Protein AF-A0A914T665-F1 (afdb_monomer_lite)

Radius of gyration: 19.07 Å; chains: 1; bounding box: 34×34×57 Å

Secondary structure (DSSP, 8-state):
-HHHHHHHHHHHHHHHHHHHHHHHHHHHHHSTTTTT-HHHHHHHHHHHHHHHHHHHHHHHHHHHHHHHHTTTTHHHHTTS--

Foldseek 3Di:
DVVLVVVVVVVVVVLVVLLVVLVVLLVVLVDPVNVPDVVSVVSNVVSVVSNVVSVVVCCVSVVVVCCVVVPPPVVVVVVVVD

Structure (mmCIF, N/CA/C/O backbone):
data_AF-A0A914T665-F1
#
_entry.id   AF-A0A914T665-F1
#
loop_
_atom_site.group_PDB
_atom_site.id
_atom_site.type_symbol
_atom_site.label_atom_id
_atom_site.label_alt_id
_atom_site.label_comp_id
_atom_site.label_asym_id
_atom_site.label_entity_id
_atom_site.label_seq_id
_atom_site.pdbx_PDB_ins_code
_atom_site.Cartn_x
_atom_site.Cartn_y
_atom_site.Cartn_z
_atom_site.occupancy
_atom_site.B_iso_or_equiv
_atom_site.auth_seq_id
_atom_site.auth_comp_id
_atom_site.auth_asym_id
_atom_site.auth_atom_id
_atom_site.pdbx_PDB_model_num
ATOM 1 N N . MET A 1 1 ? 14.068 7.271 -20.274 1.00 56.81 1 MET A N 1
ATOM 2 C CA . MET A 1 1 ? 13.889 5.908 -19.708 1.00 56.81 1 MET A CA 1
ATOM 3 C C . MET A 1 1 ? 14.171 5.897 -18.209 1.00 56.81 1 MET A C 1
ATOM 5 O O . MET A 1 1 ? 13.350 5.375 -17.467 1.00 56.81 1 MET A O 1
ATOM 9 N N . GLU A 1 2 ? 15.255 6.535 -17.755 1.00 65.94 2 GLU A N 1
ATOM 10 C CA . GLU A 1 2 ? 15.630 6.596 -16.331 1.00 65.94 2 GLU A CA 1
ATOM 11 C C . GLU A 1 2 ? 14.564 7.218 -15.418 1.00 65.94 2 GLU A C 1
ATOM 13 O O . GLU A 1 2 ? 14.266 6.652 -14.374 1.00 65.94 2 GLU A O 1
ATOM 18 N N . GLU A 1 3 ? 13.896 8.300 -15.825 1.00 73.19 3 GLU A N 1
ATOM 19 C CA . GLU A 1 3 ? 12.886 8.972 -14.986 1.00 73.19 3 GLU A CA 1
ATOM 20 C C . GLU A 1 3 ? 11.713 8.051 -14.607 1.00 73.19 3 GLU A C 1
ATOM 22 O O . GLU A 1 3 ? 11.274 8.015 -13.461 1.00 73.19 3 GLU A O 1
ATOM 27 N N . LYS A 1 4 ? 11.236 7.232 -15.555 1.00 68.94 4 LYS A N 1
ATOM 28 C CA . LYS A 1 4 ? 10.154 6.254 -15.335 1.00 68.94 4 LYS A CA 1
ATOM 29 C C . LYS A 1 4 ? 10.595 5.128 -14.395 1.00 68.94 4 LYS A C 1
ATOM 31 O O . LYS A 1 4 ? 9.787 4.604 -13.622 1.00 68.94 4 LYS A O 1
ATOM 36 N N . LEU A 1 5 ? 11.873 4.754 -14.461 1.00 70.31 5 LEU A N 1
ATOM 37 C CA . LEU A 1 5 ? 12.464 3.711 -13.630 1.00 70.31 5 LEU A CA 1
ATOM 38 C C . LEU A 1 5 ? 12.646 4.215 -12.192 1.00 70.31 5 LEU A C 1
ATOM 40 O O . LEU A 1 5 ? 12.162 3.562 -11.265 1.00 70.31 5 LEU A O 1
ATOM 44 N N . VAL A 1 6 ? 13.199 5.419 -12.028 1.00 76.94 6 VAL A N 1
ATOM 45 C CA . VAL A 1 6 ? 13.348 6.117 -10.741 1.00 76.94 6 VAL A CA 1
ATOM 46 C C . VAL A 1 6 ? 11.992 6.319 -10.065 1.00 76.94 6 VAL A C 1
ATOM 48 O O . VAL A 1 6 ? 11.831 5.942 -8.905 1.00 76.94 6 VAL A O 1
ATOM 51 N N . LEU A 1 7 ? 10.984 6.809 -10.797 1.00 78.56 7 LEU A N 1
ATOM 52 C CA . LEU A 1 7 ? 9.644 7.048 -10.251 1.00 78.56 7 LEU A CA 1
ATOM 53 C C . LEU A 1 7 ? 9.033 5.789 -9.647 1.00 78.56 7 LEU A C 1
ATOM 55 O O . LEU A 1 7 ? 8.582 5.806 -8.503 1.00 78.56 7 LEU A O 1
ATOM 59 N N . GLY A 1 8 ? 9.042 4.672 -10.374 1.00 77.38 8 GLY A N 1
ATOM 60 C CA . GLY A 1 8 ? 8.473 3.468 -9.789 1.00 77.38 8 GLY A CA 1
ATOM 61 C C . GLY A 1 8 ? 9.398 2.797 -8.762 1.00 77.38 8 GLY A C 1
ATOM 62 O O . GLY A 1 8 ? 8.888 2.127 -7.872 1.00 77.38 8 GLY A O 1
ATOM 63 N N . LEU A 1 9 ? 10.730 2.983 -8.829 1.00 79.00 9 LEU A N 1
ATOM 64 C CA . LEU A 1 9 ? 11.656 2.481 -7.800 1.00 79.00 9 LEU A CA 1
ATOM 65 C C . LEU A 1 9 ? 11.395 3.172 -6.459 1.00 79.00 9 LEU A C 1
ATOM 67 O O . LEU A 1 9 ? 11.456 2.515 -5.430 1.00 79.00 9 LEU A O 1
ATOM 71 N N . ILE A 1 10 ? 11.039 4.458 -6.486 1.00 83.00 10 ILE A N 1
ATOM 72 C CA . ILE A 1 10 ? 10.605 5.227 -5.314 1.00 83.00 10 ILE A CA 1
ATOM 73 C C . ILE A 1 10 ? 9.167 4.866 -4.914 1.00 83.00 10 ILE A C 1
ATOM 75 O O . ILE A 1 10 ? 8.857 4.797 -3.727 1.00 83.00 10 ILE A O 1
ATOM 79 N N . SER A 1 11 ? 8.283 4.578 -5.875 1.00 82.62 11 SER A N 1
ATOM 80 C CA . SER A 1 11 ? 6.899 4.187 -5.564 1.00 82.62 11 SER A CA 1
ATOM 81 C C . SER A 1 11 ? 6.805 2.852 -4.812 1.00 82.62 11 SER A C 1
ATOM 83 O O . SER A 1 11 ? 5.953 2.702 -3.944 1.00 82.62 11 SER A O 1
ATOM 85 N N . LEU A 1 12 ? 7.700 1.897 -5.094 1.00 82.69 12 LEU A N 1
ATOM 86 C CA . LEU A 1 12 ? 7.709 0.567 -4.477 1.00 82.69 12 LEU A CA 1
ATOM 87 C C . LEU A 1 12 ? 7.857 0.594 -2.942 1.00 82.69 12 LEU A C 1
ATOM 89 O O . LEU A 1 12 ? 7.001 0.015 -2.269 1.00 82.69 12 LEU A O 1
ATOM 93 N N . PRO A 1 13 ? 8.872 1.259 -2.349 1.00 84.56 13 PRO A N 1
ATOM 94 C CA . PRO A 1 13 ? 9.002 1.344 -0.901 1.00 84.56 13 PRO A CA 1
ATOM 95 C C . PRO A 1 13 ? 7.833 2.107 -0.271 1.00 84.56 13 PRO A C 1
ATOM 97 O O . PRO A 1 13 ? 7.343 1.683 0.772 1.00 84.56 13 PRO A O 1
ATOM 100 N N . ILE A 1 14 ? 7.317 3.154 -0.925 1.00 87.50 14 ILE A N 1
ATOM 101 C CA . ILE A 1 14 ? 6.148 3.911 -0.445 1.00 87.50 14 ILE A CA 1
ATOM 102 C C . ILE A 1 14 ? 4.907 3.010 -0.368 1.00 87.50 14 ILE A C 1
ATOM 104 O O . ILE A 1 14 ? 4.231 2.975 0.660 1.00 87.50 14 ILE A O 1
ATOM 108 N N . ILE A 1 15 ? 4.638 2.232 -1.421 1.00 87.56 15 ILE A N 1
ATOM 109 C CA . ILE A 1 15 ? 3.517 1.284 -1.462 1.00 87.56 15 ILE A CA 1
ATOM 110 C C . ILE A 1 15 ? 3.699 0.189 -0.405 1.00 87.56 15 ILE A C 1
ATOM 112 O O . ILE A 1 15 ? 2.750 -0.135 0.306 1.00 87.56 15 ILE A O 1
ATOM 116 N N . SER A 1 16 ? 4.917 -0.341 -0.243 1.00 85.69 16 SER A N 1
ATOM 117 C CA . SER A 1 16 ? 5.207 -1.360 0.777 1.00 85.69 16 SER A CA 1
ATOM 118 C C . SER A 1 16 ? 5.009 -0.840 2.205 1.00 85.69 16 SER A C 1
ATOM 120 O O . SER A 1 16 ? 4.421 -1.529 3.038 1.00 85.69 16 SER A O 1
ATOM 122 N N . PHE A 1 17 ? 5.418 0.403 2.476 1.00 89.31 17 PHE A N 1
ATOM 123 C CA . PHE A 1 17 ? 5.218 1.048 3.767 1.00 89.31 17 PHE A CA 1
ATOM 124 C C . PHE A 1 17 ? 3.729 1.267 4.046 1.00 89.31 17 PHE A C 1
ATOM 126 O O . PHE A 1 17 ? 3.254 0.934 5.131 1.00 89.31 17 PHE A O 1
ATOM 133 N N . GLY A 1 18 ? 2.974 1.748 3.053 1.00 87.38 18 GLY A N 1
ATOM 134 C CA . GLY A 1 18 ? 1.526 1.915 3.165 1.00 87.38 18 GLY A CA 1
ATOM 135 C C . GLY A 1 18 ? 0.780 0.591 3.375 1.00 87.38 18 GLY A C 1
ATOM 136 O O . GLY A 1 18 ? -0.168 0.543 4.158 1.00 87.38 18 GLY A O 1
ATOM 137 N N . LEU A 1 19 ? 1.222 -0.501 2.738 1.00 88.31 19 LEU A N 1
ATOM 138 C CA . LEU A 1 19 ? 0.669 -1.840 2.970 1.00 88.31 19 LEU A CA 1
ATOM 139 C C . LEU A 1 19 ? 0.933 -2.303 4.406 1.00 88.31 19 LEU A C 1
ATOM 141 O O . LEU A 1 19 ? -0.006 -2.697 5.093 1.00 88.31 19 LEU A O 1
ATOM 145 N N . CYS A 1 20 ? 2.174 -2.199 4.890 1.00 87.38 20 CYS A N 1
ATOM 146 C CA . CYS A 1 20 ? 2.517 -2.551 6.269 1.00 87.38 20 CYS A CA 1
ATOM 147 C C . CYS A 1 20 ? 1.725 -1.727 7.292 1.00 87.38 20 CYS A C 1
ATOM 149 O O . CYS A 1 20 ? 1.176 -2.295 8.235 1.00 87.38 20 CYS A O 1
ATOM 151 N N . ALA A 1 21 ? 1.624 -0.409 7.094 1.00 87.81 21 ALA A N 1
ATOM 152 C CA . ALA A 1 21 ? 0.887 0.481 7.985 1.00 87.81 21 ALA A CA 1
ATOM 153 C C . ALA A 1 21 ? -0.608 0.132 8.037 1.00 87.81 21 ALA A C 1
ATOM 155 O O . ALA A 1 21 ? -1.170 0.001 9.121 1.00 87.81 21 ALA A O 1
ATOM 156 N N . ASN A 1 22 ? -1.248 -0.094 6.886 1.00 86.38 22 ASN A N 1
ATOM 157 C CA . ASN A 1 22 ? -2.672 -0.425 6.849 1.00 86.38 22 ASN A CA 1
ATOM 158 C C . ASN A 1 22 ? -2.975 -1.847 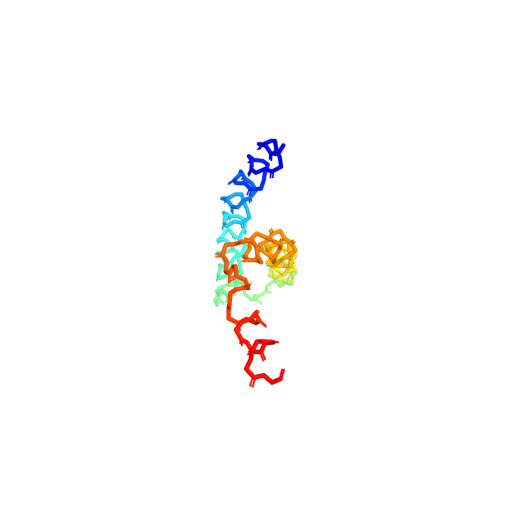7.350 1.00 86.38 22 ASN A C 1
ATOM 160 O O . ASN A 1 22 ? -3.980 -2.047 8.029 1.00 86.38 22 ASN A O 1
ATOM 164 N N . ILE A 1 23 ? -2.096 -2.827 7.107 1.00 85.19 23 ILE A N 1
ATOM 165 C CA . ILE A 1 23 ? -2.215 -4.170 7.707 1.00 85.19 23 ILE A CA 1
ATOM 166 C C . ILE A 1 23 ? -2.096 -4.084 9.233 1.00 85.19 23 ILE A C 1
ATOM 168 O O . ILE A 1 23 ? -2.876 -4.716 9.949 1.00 85.19 23 ILE A O 1
ATOM 172 N N . LEU A 1 24 ? -1.159 -3.276 9.740 1.00 85.38 24 LEU A N 1
ATOM 173 C CA . LEU A 1 24 ? -1.002 -3.041 11.173 1.00 85.38 24 LEU A CA 1
ATOM 174 C C . LEU A 1 24 ? -2.262 -2.394 11.767 1.00 85.38 24 LEU A C 1
ATOM 176 O O . LEU A 1 24 ? -2.746 -2.859 12.797 1.00 85.38 24 LEU A O 1
ATOM 180 N 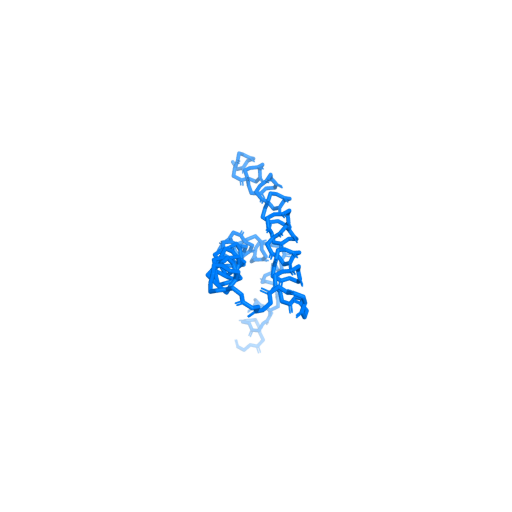N . SER A 1 25 ? -2.846 -1.404 11.087 1.00 84.88 25 SER A N 1
ATOM 181 C CA . SER A 1 25 ? -4.119 -0.784 11.480 1.00 84.88 25 SER A CA 1
ATOM 182 C C . SER A 1 25 ? -5.264 -1.799 11.549 1.00 84.88 25 SER A C 1
ATOM 184 O O . SER A 1 25 ? -5.975 -1.847 12.551 1.00 84.88 25 SER A O 1
ATOM 186 N N . ILE A 1 26 ? -5.411 -2.681 10.552 1.00 80.25 26 ILE A N 1
ATOM 187 C CA . ILE A 1 26 ? -6.421 -3.758 10.578 1.00 80.25 26 ILE A CA 1
ATOM 188 C C . ILE A 1 26 ? -6.188 -4.698 11.768 1.00 80.25 26 ILE A C 1
ATOM 190 O O . ILE A 1 26 ? -7.145 -5.082 12.445 1.00 80.25 26 ILE A O 1
ATOM 194 N N . CYS A 1 27 ? -4.929 -5.053 12.041 1.00 81.25 27 CYS A N 1
ATOM 195 C CA . CYS A 1 27 ? -4.552 -5.938 13.143 1.00 81.25 27 CYS A CA 1
ATOM 196 C C . CYS A 1 27 ? -4.883 -5.315 14.512 1.00 81.25 27 CYS A C 1
ATOM 198 O O . CYS A 1 27 ? -5.481 -5.971 15.368 1.00 81.25 27 CYS A O 1
ATOM 200 N N . ILE A 1 28 ? -4.581 -4.023 14.684 1.00 79.19 28 ILE A N 1
ATOM 201 C CA . ILE A 1 28 ? -4.878 -3.255 15.900 1.00 79.19 28 ILE A CA 1
ATOM 202 C C . ILE A 1 28 ? -6.394 -3.096 16.085 1.00 79.19 28 ILE A C 1
ATOM 204 O O . ILE A 1 28 ? -6.911 -3.380 17.166 1.00 79.19 28 ILE A O 1
ATOM 208 N N . PHE A 1 29 ? -7.134 -2.709 15.041 1.00 67.88 29 PHE A N 1
ATOM 209 C CA . PHE A 1 29 ? -8.584 -2.499 15.139 1.00 67.88 29 PHE A CA 1
ATOM 210 C C . PHE A 1 29 ? -9.384 -3.803 15.284 1.00 67.88 29 PHE A C 1
ATOM 212 O O . PHE A 1 29 ? -10.459 -3.796 15.888 1.00 67.88 29 PHE A O 1
ATOM 219 N N . THR A 1 30 ? -8.850 -4.930 14.799 1.00 66.62 30 THR A N 1
ATOM 220 C CA . THR A 1 30 ? -9.436 -6.274 14.967 1.00 66.62 30 THR A CA 1
ATOM 221 C C . THR A 1 30 ? -9.262 -6.832 16.387 1.00 66.62 30 THR A C 1
ATOM 223 O O . THR A 1 30 ? -9.954 -7.786 16.763 1.00 66.62 30 THR A O 1
ATOM 226 N N . HIS A 1 31 ? -8.387 -6.246 17.212 1.00 69.62 31 HIS A N 1
ATOM 227 C CA . HIS A 1 31 ? -8.120 -6.725 18.567 1.00 69.62 31 HIS A CA 1
ATOM 228 C C . HIS A 1 31 ? -9.385 -6.715 19.455 1.00 69.62 31 HIS A C 1
ATOM 230 O O . HIS A 1 31 ? -10.170 -5.763 19.459 1.00 69.62 31 HIS A O 1
ATOM 236 N N . ARG A 1 32 ? -9.579 -7.783 20.252 1.00 56.00 32 ARG A N 1
ATOM 237 C CA . ARG A 1 32 ? -10.800 -8.077 21.049 1.00 56.00 32 ARG A CA 1
ATOM 238 C C . ARG A 1 32 ? -11.290 -6.929 21.945 1.00 56.00 32 ARG A C 1
ATOM 240 O O . ARG A 1 32 ? -12.476 -6.882 22.245 1.00 56.00 32 ARG A O 1
ATOM 247 N N . VAL A 1 33 ? -10.404 -6.023 22.354 1.00 55.97 33 VAL A N 1
ATOM 248 C CA . VAL A 1 33 ? -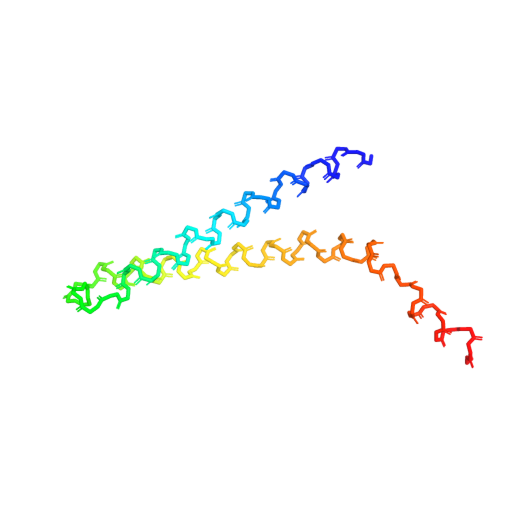10.699 -4.879 23.242 1.00 55.97 33 VAL A CA 1
ATOM 249 C C . VAL A 1 33 ? -11.459 -3.753 22.521 1.00 55.97 33 VAL A C 1
ATOM 251 O O . VAL A 1 33 ? -12.120 -2.940 23.156 1.00 55.97 33 VAL A O 1
ATOM 254 N N . MET A 1 34 ? -11.413 -3.718 21.188 1.00 53.84 34 MET A N 1
ATOM 255 C CA . MET A 1 34 ? -11.783 -2.548 20.387 1.00 53.84 34 MET A CA 1
ATOM 256 C C . MET A 1 34 ? -13.018 -2.776 19.483 1.00 53.84 34 MET A C 1
ATOM 258 O O . MET A 1 34 ? -13.542 -1.843 18.878 1.00 53.84 34 MET A O 1
ATOM 262 N N . ARG A 1 35 ? -13.557 -4.007 19.462 1.00 53.12 35 ARG A N 1
ATOM 263 C CA . ARG A 1 35 ? -14.779 -4.404 18.726 1.00 53.12 35 ARG A CA 1
ATOM 264 C C . ARG A 1 35 ? -16.085 -3.789 19.248 1.00 53.12 35 ARG A C 1
ATOM 266 O O . ARG A 1 35 ? -17.116 -3.962 18.607 1.00 53.12 35 ARG A O 1
ATOM 273 N N . GLY A 1 36 ? -16.058 -3.119 20.401 1.00 61.19 36 GLY A N 1
ATOM 274 C CA . GLY A 1 36 ? -17.253 -2.564 21.043 1.00 61.19 36 GLY A CA 1
ATOM 275 C C . GLY A 1 36 ? -17.775 -1.263 20.426 1.00 61.19 36 GLY A C 1
ATOM 276 O O . GLY A 1 36 ? -18.912 -0.896 20.699 1.00 61.19 36 GLY A O 1
ATOM 277 N N . SER A 1 37 ? -16.980 -0.569 19.599 1.00 66.69 37 SER A N 1
ATOM 278 C CA . SER A 1 37 ? -17.357 0.729 19.023 1.00 66.69 37 SER A CA 1
ATOM 279 C C . SER A 1 37 ? -17.493 0.664 17.492 1.00 66.69 37 SER A C 1
ATOM 281 O O . SER A 1 37 ? -16.569 0.187 16.825 1.00 66.69 37 SER A O 1
ATOM 283 N N . PRO A 1 38 ? -18.596 1.169 16.899 1.00 72.81 38 PRO A N 1
ATOM 284 C CA . PRO A 1 38 ? -18.816 1.165 15.445 1.00 72.81 38 PRO A CA 1
ATOM 285 C C . PRO A 1 38 ? -17.762 1.978 14.676 1.00 72.81 38 PRO A C 1
ATOM 287 O O . PRO A 1 38 ? -17.454 1.674 13.527 1.00 72.81 38 PRO A O 1
ATOM 290 N N . ILE A 1 39 ? -17.147 2.965 15.332 1.00 77.38 39 ILE A N 1
ATOM 291 C CA . ILE A 1 39 ? -16.053 3.778 14.780 1.00 77.38 39 ILE A CA 1
ATOM 292 C C . ILE A 1 39 ? -14.835 2.907 14.454 1.00 77.38 39 ILE A C 1
ATOM 294 O O . ILE A 1 39 ? -14.178 3.098 13.438 1.00 77.38 39 ILE A O 1
ATOM 298 N N . ASN A 1 40 ? -14.562 1.902 15.281 1.00 77.06 40 ASN A N 1
ATOM 299 C CA . ASN A 1 40 ? -13.415 1.027 15.096 1.00 77.06 40 ASN A CA 1
ATOM 300 C C . ASN A 1 40 ? -13.605 0.049 13.933 1.00 77.06 40 ASN A C 1
ATOM 302 O O . ASN A 1 40 ? -12.657 -0.279 13.226 1.00 77.06 40 ASN A O 1
ATOM 306 N N . TRP A 1 41 ? -14.850 -0.371 13.701 1.00 75.31 41 TRP A N 1
ATOM 307 C CA . TRP A 1 41 ? -15.232 -1.127 12.510 1.00 75.31 41 TRP A CA 1
ATOM 308 C C . TRP A 1 41 ? -15.110 -0.290 11.242 1.00 75.31 41 TRP A C 1
ATOM 310 O O . TRP A 1 41 ? -14.592 -0.780 10.242 1.00 75.31 41 TRP A O 1
ATOM 320 N N . TYR A 1 42 ? -15.531 0.976 11.295 1.00 84.31 42 TYR A N 1
ATOM 321 C CA . TYR A 1 42 ? -15.343 1.902 10.183 1.00 84.31 42 TYR A CA 1
ATOM 322 C C . TYR A 1 42 ? -13.856 2.076 9.847 1.00 84.31 42 TYR A C 1
ATOM 324 O O . TYR A 1 42 ? -13.469 1.925 8.692 1.00 84.31 42 TYR A O 1
ATOM 332 N N . LEU A 1 43 ? -13.007 2.299 10.855 1.00 82.62 43 LEU A N 1
ATOM 333 C CA . LEU A 1 43 ? -11.558 2.426 10.672 1.00 82.62 43 LEU A CA 1
ATOM 334 C C . LEU A 1 43 ? -10.906 1.133 10.152 1.00 82.62 43 LEU A C 1
ATOM 336 O O . LEU A 1 43 ? -9.999 1.197 9.326 1.00 82.62 43 LEU A O 1
ATOM 340 N N . ALA A 1 44 ? -11.393 -0.040 10.566 1.00 82.69 44 ALA A N 1
ATOM 341 C CA . ALA A 1 44 ? -10.922 -1.319 10.036 1.00 82.69 44 ALA A CA 1
ATOM 342 C C . ALA A 1 44 ? -11.276 -1.503 8.549 1.00 82.69 44 ALA A C 1
ATOM 344 O O . ALA A 1 44 ? -10.430 -1.934 7.766 1.00 82.69 44 ALA A O 1
ATOM 345 N N . VAL A 1 45 ? -12.506 -1.156 8.147 1.00 84.62 45 VAL A N 1
ATOM 346 C CA . VAL A 1 45 ? -12.940 -1.193 6.737 1.00 84.62 45 VAL A CA 1
ATOM 347 C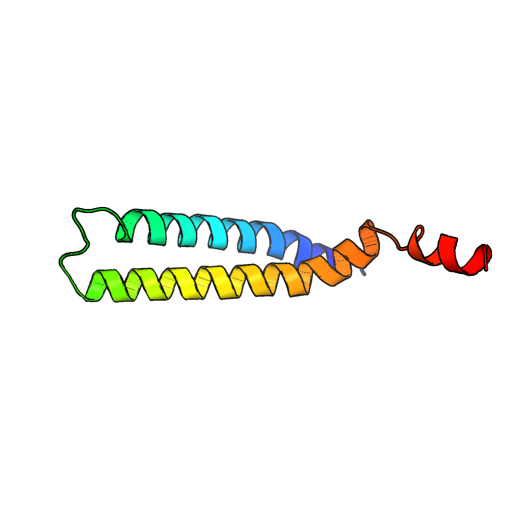 C . VAL A 1 45 ? -12.180 -0.162 5.902 1.00 84.62 45 VAL A C 1
ATOM 349 O O . VAL A 1 45 ? -11.795 -0.463 4.771 1.00 84.62 45 VAL A O 1
ATOM 352 N N . LEU A 1 46 ? -11.917 1.020 6.463 1.00 88.06 46 LEU A N 1
ATOM 353 C CA . LEU A 1 46 ? -11.117 2.061 5.826 1.00 88.06 46 LEU A CA 1
ATOM 354 C C . LEU A 1 46 ? -9.695 1.556 5.543 1.00 88.06 46 LEU A C 1
ATOM 356 O O . LEU A 1 46 ? -9.312 1.484 4.381 1.00 88.06 46 LEU A O 1
ATOM 360 N N . SER A 1 47 ? -8.979 1.056 6.559 1.00 87.81 47 SER A N 1
ATOM 361 C CA . SER A 1 47 ? -7.641 0.483 6.346 1.00 87.81 47 SER A CA 1
ATOM 362 C C . SER A 1 47 ? -7.645 -0.730 5.414 1.00 87.81 47 SER A C 1
ATOM 364 O O . SER A 1 47 ? -6.685 -0.926 4.675 1.00 87.81 47 SER A O 1
ATOM 366 N N . CYS A 1 48 ? -8.710 -1.537 5.397 1.00 87.12 48 CYS A N 1
ATOM 367 C CA . CYS A 1 48 ? -8.868 -2.617 4.417 1.00 87.12 48 CYS A CA 1
ATOM 368 C C . CYS A 1 48 ? -9.027 -2.082 2.984 1.00 87.12 48 CYS A C 1
ATOM 370 O O . CYS A 1 48 ? -8.501 -2.650 2.032 1.00 87.12 48 CYS A O 1
ATOM 372 N N . SER A 1 49 ? -9.713 -0.955 2.816 1.00 92.69 49 SER A N 1
ATOM 373 C CA . SER A 1 49 ? -9.846 -0.303 1.512 1.00 92.69 49 SER A CA 1
ATOM 374 C C . SER A 1 49 ? -8.502 0.260 1.044 1.00 92.69 49 SER A C 1
ATOM 376 O O . SER A 1 49 ? -8.119 0.059 -0.108 1.00 92.69 49 SER A O 1
ATOM 378 N N . ASP A 1 50 ? -7.738 0.879 1.948 1.00 89.62 50 ASP A N 1
ATOM 379 C CA . ASP A 1 50 ? -6.402 1.396 1.647 1.00 89.62 50 ASP A CA 1
ATOM 380 C C . ASP A 1 50 ? -5.407 0.280 1.279 1.00 89.62 50 ASP A C 1
ATOM 382 O O . ASP A 1 50 ? -4.616 0.448 0.345 1.00 89.62 50 ASP A O 1
ATOM 386 N N . THR A 1 51 ? -5.458 -0.891 1.939 1.00 89.00 51 THR A N 1
ATOM 387 C CA . THR A 1 51 ? -4.628 -2.039 1.525 1.00 89.00 51 THR A CA 1
ATOM 388 C C . THR A 1 51 ? -4.997 -2.532 0.132 1.00 89.00 51 THR A C 1
ATOM 390 O O . THR A 1 51 ? -4.092 -2.791 -0.658 1.00 89.00 51 THR A O 1
ATOM 393 N N . ILE A 1 52 ? -6.289 -2.633 -0.204 1.00 89.62 52 ILE A N 1
ATOM 394 C CA . ILE A 1 52 ? -6.746 -3.059 -1.538 1.00 89.62 52 ILE A CA 1
ATOM 395 C C . ILE A 1 52 ? -6.274 -2.073 -2.611 1.00 89.62 52 ILE A C 1
ATOM 397 O O . ILE A 1 52 ? -5.763 -2.496 -3.651 1.00 89.62 52 ILE A O 1
ATOM 401 N N . ILE A 1 53 ? -6.387 -0.767 -2.355 1.00 91.88 53 ILE A N 1
ATOM 402 C CA . ILE A 1 53 ? -5.930 0.274 -3.285 1.00 91.88 53 ILE A CA 1
ATOM 403 C C . ILE A 1 53 ? -4.418 0.163 -3.500 1.00 91.88 53 ILE A C 1
ATOM 405 O O . ILE A 1 53 ? -3.972 0.083 -4.645 1.00 91.88 53 ILE A O 1
ATOM 409 N N . LEU A 1 54 ? -3.625 0.080 -2.430 1.00 88.25 54 LEU A N 1
ATOM 410 C CA . LEU A 1 54 ? -2.167 -0.040 -2.534 1.00 88.25 54 LEU A CA 1
ATOM 411 C C . LEU A 1 54 ? -1.726 -1.356 -3.182 1.00 88.25 54 LEU A C 1
ATOM 413 O O . LEU A 1 54 ? -0.782 -1.367 -3.970 1.00 88.25 54 LEU A O 1
ATOM 417 N N . PHE A 1 55 ? -2.437 -2.451 -2.916 1.00 86.94 55 PHE A N 1
ATOM 418 C CA . PHE A 1 55 ? -2.211 -3.741 -3.561 1.00 86.94 55 PHE A CA 1
ATOM 419 C C . PHE A 1 55 ? -2.517 -3.674 -5.062 1.00 86.94 55 PHE A C 1
ATOM 421 O O . PHE A 1 55 ? -1.732 -4.148 -5.881 1.00 86.94 55 PHE A O 1
ATOM 428 N N . SER A 1 56 ? -3.608 -3.015 -5.453 1.00 87.38 56 SER A N 1
ATOM 429 C CA . SER A 1 56 ? -3.943 -2.814 -6.867 1.00 87.38 56 SER A CA 1
ATOM 430 C C . SER A 1 56 ? -2.925 -1.915 -7.584 1.00 87.38 56 SER A C 1
ATOM 432 O O . SER A 1 56 ? -2.483 -2.240 -8.686 1.00 87.38 56 SER A O 1
ATOM 434 N N . ALA A 1 57 ? -2.470 -0.838 -6.933 1.00 87.94 57 ALA A N 1
ATOM 435 C CA . ALA A 1 57 ? -1.435 0.052 -7.452 1.00 87.94 57 ALA A CA 1
ATOM 436 C C . ALA A 1 57 ? -0.089 -0.671 -7.599 1.00 87.94 57 ALA A C 1
ATOM 438 O O . ALA A 1 57 ? 0.616 -0.462 -8.588 1.00 87.94 57 ALA A O 1
ATOM 439 N N . PHE A 1 58 ? 0.234 -1.571 -6.661 1.00 84.44 58 PHE A N 1
ATOM 440 C CA . PHE A 1 58 ? 1.389 -2.452 -6.776 1.00 84.44 58 PHE A CA 1
ATOM 441 C C . PHE A 1 58 ? 1.304 -3.293 -8.045 1.00 84.44 58 PHE A C 1
ATOM 443 O O . PHE A 1 58 ? 2.252 -3.285 -8.814 1.00 84.44 58 PHE A O 1
ATOM 450 N N . PHE A 1 59 ? 0.175 -3.951 -8.328 1.00 82.44 59 PHE A N 1
ATOM 451 C CA . PHE A 1 59 ? 0.021 -4.721 -9.566 1.00 82.44 59 PHE A CA 1
ATOM 452 C C . PHE A 1 59 ? 0.129 -3.847 -10.815 1.00 82.44 59 PHE A C 1
ATOM 454 O O . PHE A 1 59 ? 0.872 -4.199 -11.720 1.00 82.44 59 PHE A O 1
ATOM 461 N N . VAL A 1 60 ? -0.542 -2.697 -10.872 1.00 85.56 60 VAL A N 1
ATOM 462 C CA . VAL A 1 60 ? -0.497 -1.809 -12.050 1.00 85.56 60 VAL A CA 1
ATOM 463 C C . VAL A 1 60 ? 0.925 -1.325 -12.358 1.00 85.56 60 VAL A C 1
ATOM 465 O O . VAL A 1 60 ? 1.298 -1.216 -13.524 1.00 85.56 60 VAL A O 1
ATOM 468 N N . LEU A 1 61 ? 1.734 -1.059 -11.329 1.00 79.81 61 LEU A N 1
ATOM 469 C CA . LEU A 1 61 ? 3.111 -0.580 -11.484 1.00 79.81 61 LEU A CA 1
ATOM 470 C C . LEU A 1 61 ? 4.131 -1.720 -11.619 1.00 79.81 61 LEU A C 1
ATOM 472 O O . LEU A 1 61 ? 5.126 -1.578 -12.332 1.00 79.81 61 LEU A O 1
ATOM 476 N N . ALA A 1 62 ? 3.895 -2.849 -10.952 1.00 73.44 62 ALA A N 1
ATOM 477 C CA . ALA A 1 62 ? 4.768 -4.013 -10.975 1.00 73.44 62 ALA A CA 1
ATOM 478 C C . ALA A 1 62 ? 4.528 -4.892 -12.202 1.00 73.44 62 ALA A C 1
ATOM 480 O O . ALA A 1 62 ? 5.500 -5.413 -12.710 1.00 73.44 62 ALA A O 1
ATOM 481 N N . LEU A 1 63 ? 3.307 -5.035 -12.727 1.00 76.12 63 LEU A N 1
ATOM 482 C CA . LEU A 1 63 ? 3.009 -5.809 -13.945 1.00 76.12 63 LEU A CA 1
ATOM 483 C C . LEU A 1 63 ? 3.865 -5.411 -15.158 1.00 76.12 63 LEU A C 1
ATOM 485 O O . LEU A 1 63 ? 4.466 -6.307 -15.746 1.00 76.12 63 LEU A O 1
ATOM 489 N N . PRO A 1 64 ? 3.981 -4.124 -15.547 1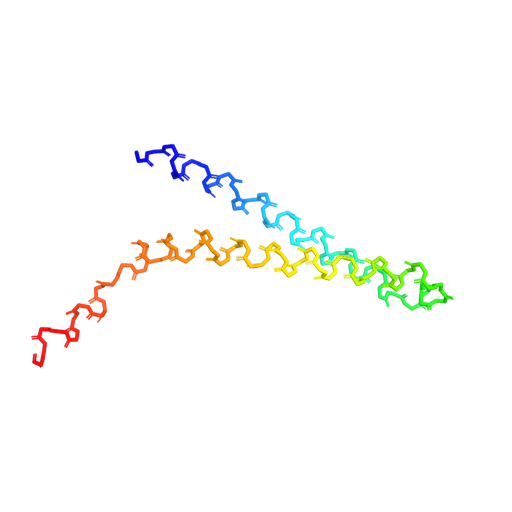.00 71.31 64 PRO A N 1
ATOM 490 C CA . PRO A 1 64 ? 4.834 -3.743 -16.671 1.00 71.31 64 PRO A CA 1
ATOM 491 C C . PRO A 1 64 ? 6.316 -4.026 -16.387 1.00 71.31 64 PRO A C 1
ATOM 493 O O . PRO A 1 64 ? 7.025 -4.505 -17.264 1.00 71.31 64 PRO A O 1
ATOM 496 N N . ARG A 1 65 ? 6.772 -3.818 -15.145 1.00 69.25 65 ARG A N 1
ATOM 497 C CA . ARG A 1 65 ? 8.172 -4.040 -14.743 1.00 69.25 65 ARG A CA 1
ATOM 498 C C . ARG A 1 65 ? 8.536 -5.504 -14.579 1.00 69.25 65 ARG A C 1
ATOM 500 O O . ARG A 1 65 ? 9.640 -5.896 -14.923 1.00 69.25 65 ARG A O 1
ATOM 507 N N . LEU A 1 66 ? 7.626 -6.310 -14.047 1.00 66.38 66 LEU A N 1
ATOM 508 C CA . LEU A 1 66 ? 7.715 -7.759 -14.039 1.00 66.38 66 LEU A CA 1
ATOM 509 C C . LEU A 1 66 ? 7.699 -8.228 -15.486 1.00 66.38 66 LEU A C 1
ATOM 511 O O . LEU A 1 66 ? 8.570 -8.989 -15.832 1.00 66.38 66 LEU A O 1
ATOM 515 N N . GLY A 1 67 ? 6.842 -7.719 -16.371 1.00 66.19 67 GLY A N 1
ATOM 516 C CA . GLY A 1 67 ? 6.908 -8.036 -17.804 1.00 66.19 67 GLY A CA 1
ATOM 517 C C . GLY A 1 67 ? 8.279 -7.760 -18.441 1.00 66.19 67 GLY A C 1
ATOM 518 O O . GLY A 1 67 ? 8.756 -8.573 -19.232 1.00 66.19 67 GLY A O 1
ATOM 519 N N . GLU A 1 68 ? 8.938 -6.663 -18.053 1.00 65.12 68 GLU A N 1
ATOM 520 C CA . GLU A 1 68 ? 10.317 -6.354 -18.460 1.00 65.12 68 GLU A CA 1
ATOM 521 C C . GLU A 1 68 ? 11.361 -7.293 -17.813 1.00 65.12 68 GLU A C 1
ATOM 523 O O . GLU A 1 68 ? 12.240 -7.789 -18.514 1.00 65.12 68 GLU A O 1
ATOM 528 N N . TYR A 1 69 ? 11.266 -7.584 -16.507 1.00 58.56 69 TYR A N 1
ATOM 529 C CA . TYR A 1 69 ? 12.233 -8.410 -15.752 1.00 58.56 69 TYR A CA 1
ATOM 530 C C . TYR A 1 69 ? 12.066 -9.922 -15.947 1.00 58.56 69 TYR A C 1
ATOM 532 O O . TYR A 1 69 ? 13.042 -10.639 -16.146 1.00 58.56 69 TYR A O 1
ATOM 540 N N . LEU A 1 70 ? 10.827 -10.412 -15.879 1.00 58.84 70 LEU A N 1
ATOM 541 C CA . LEU A 1 70 ? 10.424 -11.787 -16.191 1.00 58.84 70 LEU A CA 1
ATOM 542 C C . LEU A 1 70 ? 10.505 -12.083 -17.680 1.00 58.84 70 LEU A C 1
ATOM 544 O O . LEU A 1 70 ? 10.127 -13.195 -18.037 1.00 58.84 70 LEU A O 1
ATOM 548 N N . MET A 1 71 ? 10.964 -11.112 -18.491 1.00 53.31 71 MET A N 1
ATOM 549 C CA . MET A 1 71 ? 11.393 -11.229 -19.875 1.00 53.31 71 MET A CA 1
ATOM 550 C C . MET A 1 71 ? 10.874 -12.513 -20.480 1.00 53.31 71 MET A C 1
ATOM 552 O O . MET A 1 71 ? 11.465 -13.577 -20.299 1.00 53.31 71 MET A O 1
ATOM 556 N N . VAL A 1 72 ? 9.737 -12.382 -21.153 1.00 54.25 72 VAL A N 1
ATOM 557 C CA . VAL A 1 72 ? 9.175 -13.335 -22.099 1.00 54.25 72 VAL A CA 1
ATOM 558 C C . VAL A 1 72 ? 10.286 -13.829 -23.048 1.00 54.25 72 VAL A C 1
ATOM 560 O O . VAL A 1 72 ? 10.438 -13.384 -24.173 1.00 54.25 72 VAL A O 1
ATOM 563 N N . TRP A 1 73 ? 11.119 -14.736 -22.558 1.00 50.66 73 TRP A N 1
ATOM 564 C CA . TRP A 1 73 ? 11.947 -15.693 -23.273 1.00 50.66 73 TRP A CA 1
ATOM 565 C C . TRP A 1 73 ? 11.214 -17.024 -23.246 1.00 50.66 73 TRP A C 1
ATOM 567 O O . TRP A 1 73 ? 11.243 -17.757 -24.224 1.00 50.66 73 TRP A O 1
ATOM 577 N N . TRP A 1 74 ? 10.469 -17.304 -22.171 1.00 51.16 74 TRP A N 1
ATOM 578 C CA . TRP A 1 74 ? 9.649 -18.505 -22.071 1.00 51.16 74 TRP A CA 1
ATOM 579 C C . TRP A 1 74 ? 8.458 -18.507 -23.038 1.00 51.16 74 TRP A C 1
ATOM 581 O O . TRP A 1 74 ? 8.234 -19.519 -23.696 1.00 51.16 74 TRP A O 1
ATOM 591 N N . ALA A 1 75 ? 7.737 -17.389 -23.213 1.00 52.31 75 ALA A N 1
ATOM 592 C CA . ALA A 1 75 ? 6.650 -17.348 -24.205 1.00 52.31 75 ALA A CA 1
ATOM 593 C C . ALA A 1 75 ? 7.152 -17.145 -25.650 1.00 52.31 75 ALA A C 1
ATOM 595 O O . ALA A 1 75 ? 6.430 -17.465 -26.591 1.00 52.31 75 ALA A O 1
ATOM 596 N N . THR A 1 76 ? 8.400 -16.704 -25.848 1.00 54.88 76 THR A N 1
ATOM 597 C CA . THR A 1 76 ? 9.033 -16.688 -27.180 1.00 54.88 76 THR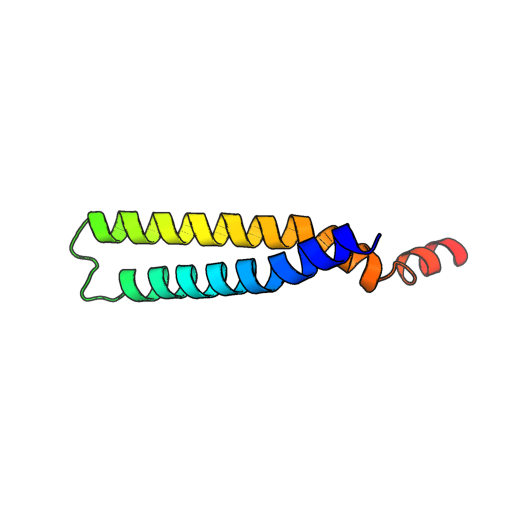 A CA 1
ATOM 598 C C . THR A 1 76 ? 9.586 -18.066 -27.553 1.00 54.88 76 THR A C 1
ATOM 600 O O . THR A 1 76 ? 9.516 -18.432 -28.719 1.00 54.88 76 THR A O 1
ATOM 603 N N . SER A 1 77 ? 10.028 -18.882 -26.585 1.00 52.25 77 SER A N 1
ATOM 604 C CA . SER A 1 77 ? 10.437 -20.278 -26.828 1.00 52.25 77 SER A CA 1
ATOM 605 C C . SER A 1 77 ? 9.306 -21.128 -27.418 1.00 52.25 77 SER A C 1
ATOM 607 O O . SER A 1 77 ? 9.533 -21.904 -28.342 1.00 52.25 77 SER A O 1
ATOM 609 N N . PHE A 1 78 ? 8.067 -20.940 -26.950 1.00 50.88 78 PHE A N 1
ATOM 610 C CA . PHE A 1 78 ? 6.915 -21.691 -27.468 1.00 50.88 78 PHE A CA 1
ATOM 611 C C . PHE A 1 78 ? 6.563 -21.354 -28.924 1.00 50.88 78 PHE A C 1
ATOM 613 O O . PHE A 1 78 ? 5.952 -22.171 -29.604 1.00 50.88 78 PHE A O 1
ATOM 620 N N . ARG A 1 79 ? 6.961 -20.175 -29.420 1.00 50.78 79 ARG A N 1
ATOM 621 C CA . ARG A 1 79 ? 6.648 -19.718 -30.783 1.00 50.78 79 ARG A CA 1
ATOM 622 C C . ARG A 1 79 ? 7.697 -20.126 -31.829 1.00 50.78 79 ARG A C 1
ATOM 624 O O . ARG A 1 79 ? 7.472 -19.893 -33.007 1.00 50.78 79 ARG A O 1
ATOM 631 N N . TYR A 1 80 ? 8.823 -20.713 -31.412 1.00 51.97 80 TYR A N 1
ATOM 632 C CA . TYR A 1 80 ? 9.857 -21.251 -32.313 1.00 51.97 80 TYR A CA 1
ATOM 633 C C . TYR A 1 80 ? 9.871 -22.788 -32.385 1.00 51.97 80 TYR A C 1
ATOM 635 O O . TYR A 1 80 ? 10.671 -23.352 -33.127 1.00 51.97 80 TYR A O 1
ATOM 643 N N . ILE A 1 81 ? 9.021 -23.466 -31.606 1.00 51.00 81 ILE A N 1
ATOM 644 C CA . ILE A 1 81 ? 8.924 -24.937 -31.548 1.00 51.00 81 ILE A CA 1
ATOM 645 C C . ILE A 1 81 ? 7.626 -25.453 -32.205 1.00 51.00 81 ILE A C 1
ATOM 647 O O . ILE A 1 81 ? 7.475 -26.662 -32.376 1.00 51.00 81 ILE A O 1
ATOM 651 N N . PHE A 1 82 ? 6.719 -24.562 -32.626 1.00 43.12 82 PHE A N 1
ATOM 652 C CA . PHE A 1 82 ? 5.499 -24.908 -33.362 1.00 43.12 82 PHE A CA 1
ATOM 653 C C . PHE A 1 82 ? 5.386 -24.121 -34.667 1.00 43.12 82 PHE A C 1
ATOM 655 O O . PHE A 1 82 ? 5.678 -22.903 -34.632 1.00 43.12 82 PHE A O 1
#

Sequence (82 aa):
MEEKLVLGLISLPIISFGLCANILSICIFTHRVMRGSPINWYLAVLSCSDTIILFSAFFVLALPRLGEYLMVWWATSFRYIF

pLDDT: mean 74.04, std 13.58, range [43.12, 92.69]